Protein AF-A0A645D686-F1 (afdb_monomer_lite)

Foldseek 3Di:
DAADDDLVRVCVVCVPPPPDPQQPDPDSSVSSVVCCVVCVVVRVVVDPDYDYPPPDDPVVVVVVVVVVVVVVVVD

Secondary structure (DSSP, 8-state):
-EEE--HHHHHHHHTT----GGG-SS-HHHHHHHHHHHHHHHHHHT-S-EEETTSS-HHHHHHHHHHHHHHHHT-

Organism: NCBI:txid1076179

Sequence (75 aa):
MYLRATPDEIFKRIRHDKTRPLLQVANPLQRLRELFAARDPLYRAASHYVIETGRPTVSTLVNMIIMQLEMETSK

Radius of gyration: 14.84 Å; chains: 1; bounding box: 38×24×38 Å

InterPro domains:
  IPR027417 P-loop containing nucleoside triphosphate hydrolase [G3DSA:3.40.50.300] (1-75)
  IPR027417 P-loop containing nucleoside triphosphate hydrolase [SSF52540] (2-69)
  IPR031322 Shikimate kinase/gluconokinase [PF01202] (2-69)

Structure (mmCIF, N/CA/C/O backbone):
data_AF-A0A645D686-F1
#
_entry.id   AF-A0A645D686-F1
#
loop_
_atom_site.group_PDB
_atom_site.id
_atom_site.type_symbol
_atom_site.label_atom_id
_atom_site.label_alt_id
_atom_site.label_comp_id
_atom_site.label_asym_id
_atom_site.label_entity_id
_atom_site.label_seq_id
_atom_site.pdbx_PDB_ins_code
_atom_site.Cartn_x
_atom_site.Cartn_y
_atom_site.Cartn_z
_atom_site.occupancy
_atom_site.B_iso_or_equiv
_atom_site.auth_seq_id
_atom_site.auth_comp_id
_atom_site.auth_asym_id
_atom_site.auth_atom_id
_atom_site.pdbx_PDB_model_num
ATOM 1 N N . MET A 1 1 ? -9.848 -2.653 8.071 1.00 88.50 1 MET A N 1
ATOM 2 C CA . MET A 1 1 ? -9.297 -1.286 7.933 1.00 88.50 1 MET A CA 1
ATOM 3 C C . MET A 1 1 ? -8.242 -1.317 6.838 1.00 88.50 1 MET A C 1
ATOM 5 O O . MET A 1 1 ? -7.457 -2.257 6.817 1.00 88.50 1 MET A O 1
ATOM 9 N N . TYR A 1 2 ? -8.219 -0.322 5.951 1.00 94.44 2 TYR A N 1
ATOM 10 C CA . TYR A 1 2 ? -7.312 -0.231 4.807 1.00 94.44 2 TYR A CA 1
ATOM 11 C C . TYR A 1 2 ? -6.507 1.073 4.846 1.00 94.44 2 TYR A C 1
ATOM 13 O O . TYR A 1 2 ? -7.074 2.163 4.828 1.00 94.44 2 TYR A O 1
ATOM 21 N N . LEU A 1 3 ? -5.177 0.953 4.867 1.00 93.12 3 LEU A N 1
ATOM 22 C CA . LEU A 1 3 ? -4.243 2.072 4.752 1.00 93.12 3 LEU A CA 1
ATOM 23 C C . LEU A 1 3 ? -3.931 2.336 3.277 1.00 93.12 3 LEU A C 1
ATOM 25 O O . LEU A 1 3 ? -3.091 1.665 2.671 1.00 93.12 3 LEU A O 1
ATOM 29 N N . ARG A 1 4 ? -4.628 3.307 2.693 1.00 94.69 4 ARG A N 1
ATOM 30 C CA . ARG A 1 4 ? -4.491 3.644 1.281 1.00 94.69 4 ARG A CA 1
ATOM 31 C C . ARG A 1 4 ? -3.301 4.571 1.050 1.00 94.69 4 ARG A C 1
ATOM 33 O O . ARG A 1 4 ? -3.085 5.552 1.760 1.00 94.69 4 ARG A O 1
ATOM 40 N N . ALA A 1 5 ? -2.519 4.243 0.032 1.00 94.81 5 ALA A N 1
ATOM 41 C CA . ALA A 1 5 ? -1.460 5.078 -0.515 1.00 94.81 5 ALA A CA 1
ATOM 42 C C . ALA A 1 5 ? -1.513 4.972 -2.038 1.00 94.81 5 ALA A C 1
ATOM 44 O O . ALA A 1 5 ? -1.771 3.895 -2.581 1.00 94.81 5 ALA A O 1
ATOM 45 N N . THR A 1 6 ? -1.256 6.075 -2.727 1.00 95.00 6 THR A N 1
ATOM 46 C CA . THR A 1 6 ? -1.132 6.086 -4.186 1.00 95.00 6 THR A CA 1
ATOM 47 C C . THR A 1 6 ? 0.100 5.283 -4.634 1.00 95.00 6 THR A C 1
ATOM 49 O O . THR A 1 6 ? 1.074 5.172 -3.879 1.00 95.00 6 THR A O 1
ATOM 52 N N . PRO A 1 7 ? 0.115 4.737 -5.866 1.00 96.44 7 PRO A N 1
ATOM 53 C CA . PRO A 1 7 ? 1.289 4.050 -6.410 1.00 96.44 7 PRO A CA 1
ATOM 54 C C . PRO A 1 7 ? 2.578 4.874 -6.303 1.00 96.44 7 PRO A C 1
ATOM 56 O O . PRO A 1 7 ? 3.625 4.333 -5.958 1.00 96.44 7 PRO A O 1
ATOM 59 N N . ASP A 1 8 ? 2.498 6.184 -6.534 1.00 95.31 8 ASP A N 1
ATOM 60 C CA . ASP A 1 8 ? 3.633 7.102 -6.462 1.00 95.31 8 ASP A CA 1
ATOM 61 C C . ASP A 1 8 ? 4.165 7.273 -5.026 1.00 95.31 8 ASP A C 1
ATOM 63 O O . ASP A 1 8 ? 5.379 7.316 -4.813 1.00 95.31 8 ASP A O 1
ATOM 67 N N . GLU A 1 9 ? 3.291 7.313 -4.016 1.00 94.56 9 GLU A N 1
ATOM 68 C CA . GLU A 1 9 ? 3.696 7.323 -2.601 1.00 94.56 9 GLU A CA 1
ATOM 69 C C . GLU A 1 9 ? 4.340 6.000 -2.187 1.00 94.56 9 GLU A C 1
ATOM 71 O O . GLU A 1 9 ? 5.382 5.998 -1.526 1.00 94.56 9 GLU A O 1
ATOM 76 N N . ILE A 1 10 ? 3.752 4.874 -2.603 1.00 94.38 10 ILE A N 1
ATOM 77 C CA . ILE A 1 10 ? 4.305 3.541 -2.345 1.00 94.38 10 ILE A CA 1
ATOM 78 C C . ILE A 1 10 ? 5.694 3.433 -2.977 1.00 94.38 10 ILE A C 1
ATOM 80 O O . ILE A 1 10 ? 6.641 3.032 -2.302 1.00 94.38 10 ILE A O 1
ATOM 84 N N . PHE A 1 11 ? 5.841 3.860 -4.233 1.00 95.12 11 PHE A N 1
ATOM 85 C CA . PHE A 1 11 ? 7.113 3.837 -4.944 1.00 95.12 11 PHE A CA 1
ATOM 86 C C . PHE A 1 11 ? 8.184 4.662 -4.225 1.00 95.12 11 PHE A C 1
ATOM 88 O O . PHE A 1 11 ? 9.278 4.158 -3.979 1.00 95.12 11 PHE A O 1
ATOM 95 N N . LYS A 1 12 ? 7.867 5.893 -3.797 1.00 93.62 12 LYS A N 1
ATOM 96 C CA . LYS A 1 12 ? 8.800 6.735 -3.025 1.00 93.62 12 LYS A CA 1
ATOM 97 C C . LYS A 1 12 ? 9.310 6.040 -1.759 1.00 93.62 12 LYS A C 1
ATOM 99 O O . LYS A 1 12 ? 10.491 6.167 -1.451 1.00 93.62 12 LYS A O 1
ATOM 104 N N . ARG A 1 13 ? 8.445 5.297 -1.057 1.00 91.88 13 ARG A N 1
ATOM 105 C CA . ARG A 1 13 ? 8.786 4.583 0.187 1.00 91.88 13 ARG A CA 1
ATOM 106 C C . ARG A 1 13 ? 9.694 3.373 -0.045 1.00 91.88 13 ARG A C 1
ATOM 108 O O . ARG A 1 13 ? 10.517 3.075 0.811 1.00 91.88 13 ARG A O 1
ATOM 115 N N . ILE A 1 14 ? 9.545 2.675 -1.174 1.00 93.00 14 ILE A N 1
ATOM 116 C CA . ILE A 1 14 ? 10.151 1.343 -1.370 1.00 93.00 14 ILE A CA 1
ATOM 117 C C . ILE A 1 14 ? 11.116 1.250 -2.556 1.00 93.00 14 ILE A C 1
ATOM 119 O O . ILE A 1 14 ? 11.624 0.171 -2.831 1.00 93.00 14 ILE A O 1
ATOM 123 N N . ARG A 1 15 ? 11.404 2.346 -3.267 1.00 90.38 15 ARG A N 1
ATOM 124 C CA . ARG A 1 15 ? 12.268 2.342 -4.468 1.00 90.38 15 ARG A CA 1
ATOM 125 C C . ARG A 1 15 ? 13.679 1.766 -4.261 1.00 90.38 15 ARG A C 1
ATOM 127 O O . ARG A 1 15 ? 14.320 1.396 -5.235 1.00 90.38 15 ARG A O 1
ATOM 134 N N . HIS A 1 16 ? 14.172 1.713 -3.023 1.00 91.19 16 HIS A N 1
ATOM 135 C CA . HIS A 1 16 ? 15.481 1.139 -2.678 1.00 91.19 16 HIS A CA 1
ATOM 136 C C . HIS A 1 16 ? 15.381 -0.259 -2.041 1.00 91.19 16 HIS A C 1
ATOM 138 O O . HIS A 1 16 ? 16.398 -0.848 -1.684 1.00 91.19 16 HIS A O 1
ATOM 144 N N . ASP A 1 17 ? 14.170 -0.800 -1.903 1.00 92.44 17 ASP A N 1
ATOM 145 C CA . ASP A 1 17 ? 13.905 -2.097 -1.289 1.00 92.44 17 ASP A CA 1
ATOM 146 C C . ASP A 1 17 ? 14.029 -3.229 -2.324 1.00 92.44 17 ASP A C 1
ATOM 148 O O . ASP A 1 17 ? 13.226 -3.350 -3.254 1.00 92.44 17 ASP A O 1
ATOM 152 N N . LYS A 1 18 ? 15.043 -4.082 -2.145 1.00 91.50 18 LYS A N 1
ATOM 153 C CA . LYS A 1 18 ? 15.327 -5.230 -3.023 1.00 91.50 18 LYS A CA 1
ATOM 154 C C . LYS A 1 18 ? 14.595 -6.511 -2.616 1.00 91.50 18 LYS A C 1
ATOM 156 O O . LYS A 1 18 ? 14.647 -7.498 -3.341 1.00 91.50 18 LYS A O 1
ATOM 161 N N . THR A 1 19 ? 13.901 -6.516 -1.479 1.00 95.50 19 THR A N 1
ATOM 162 C CA . THR A 1 19 ? 13.244 -7.721 -0.944 1.00 95.50 19 THR A CA 1
ATOM 163 C C . THR A 1 19 ? 11.896 -8.017 -1.601 1.00 95.50 19 THR A C 1
ATOM 165 O O . THR A 1 19 ? 11.314 -9.071 -1.366 1.00 95.50 19 THR A O 1
ATOM 168 N N . ARG A 1 20 ? 11.385 -7.104 -2.438 1.00 93.56 20 ARG A N 1
ATOM 169 C CA . ARG A 1 20 ? 10.047 -7.175 -3.045 1.00 93.56 20 ARG A CA 1
ATOM 170 C C . ARG A 1 20 ? 10.100 -7.843 -4.420 1.00 93.56 20 ARG A C 1
ATOM 172 O O . ARG A 1 20 ? 10.376 -7.141 -5.395 1.00 93.56 20 ARG A O 1
ATOM 179 N N . PRO A 1 21 ? 9.768 -9.143 -4.554 1.00 95.31 21 PRO A N 1
ATOM 180 C CA . PRO A 1 21 ? 9.995 -9.889 -5.795 1.00 95.31 21 PRO A CA 1
ATOM 181 C C . PRO A 1 21 ? 9.121 -9.364 -6.936 1.00 95.31 21 PRO A C 1
ATOM 183 O O . PRO A 1 21 ? 9.582 -9.187 -8.056 1.00 95.31 21 PRO A O 1
ATOM 186 N N . LEU A 1 22 ? 7.868 -9.010 -6.625 1.00 93.75 22 LEU A N 1
ATOM 187 C CA . LEU A 1 22 ? 6.908 -8.472 -7.594 1.00 93.75 22 LEU A CA 1
ATOM 188 C C . LEU A 1 22 ? 7.320 -7.121 -8.191 1.00 93.75 22 LEU A C 1
ATOM 190 O O . LEU A 1 22 ? 6.707 -6.701 -9.166 1.00 93.75 22 LEU A O 1
ATOM 194 N N . LEU A 1 23 ? 8.295 -6.432 -7.590 1.00 94.56 23 LEU A N 1
ATOM 195 C CA . LEU A 1 23 ? 8.776 -5.122 -8.028 1.00 94.56 23 LEU A CA 1
ATOM 196 C C . LEU A 1 23 ? 10.186 -5.174 -8.632 1.00 94.56 23 LEU A C 1
ATOM 198 O O . LEU A 1 23 ? 10.665 -4.141 -9.089 1.00 94.56 23 LEU A O 1
ATOM 202 N N . GLN A 1 24 ? 10.826 -6.350 -8.689 1.00 92.62 24 GLN A N 1
ATOM 203 C CA . GLN A 1 24 ? 12.098 -6.558 -9.395 1.00 92.62 24 GLN A CA 1
ATOM 204 C C . GLN A 1 24 ? 11.853 -6.700 -10.907 1.00 92.62 24 GLN A C 1
ATOM 206 O O . GLN A 1 24 ? 12.106 -7.738 -11.511 1.00 92.62 24 GLN A O 1
ATOM 211 N N . VAL A 1 25 ? 11.286 -5.657 -11.508 1.00 93.25 25 VAL A N 1
ATOM 212 C CA . VAL A 1 25 ? 10.922 -5.586 -12.928 1.00 93.25 25 VAL A CA 1
ATOM 213 C C . VAL A 1 25 ? 11.452 -4.289 -13.536 1.00 93.25 25 VAL A C 1
ATOM 215 O O . VAL A 1 25 ? 11.784 -3.355 -12.811 1.00 93.25 25 VAL A O 1
ATOM 218 N N . ALA A 1 26 ? 11.493 -4.199 -14.868 1.00 94.19 26 ALA A N 1
ATOM 219 C CA . ALA A 1 26 ? 12.038 -3.033 -15.572 1.00 94.19 26 ALA A CA 1
ATOM 220 C C . ALA A 1 26 ? 11.333 -1.707 -15.217 1.00 94.19 26 ALA A C 1
ATOM 222 O O . ALA A 1 26 ? 11.979 -0.665 -15.158 1.00 94.19 26 ALA A O 1
ATOM 223 N N . ASN A 1 27 ? 10.021 -1.7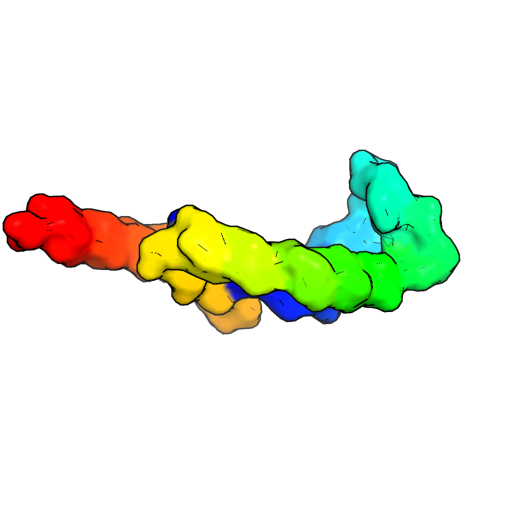41 -14.949 1.00 95.06 27 ASN A N 1
ATOM 224 C CA . ASN A 1 27 ? 9.244 -0.564 -14.557 1.00 95.06 27 ASN A CA 1
ATOM 225 C C . ASN A 1 27 ? 8.420 -0.826 -13.279 1.00 95.06 27 ASN A C 1
ATOM 227 O O . ASN A 1 27 ? 7.235 -1.174 -13.355 1.00 95.06 27 ASN A O 1
ATOM 231 N N . PRO A 1 28 ? 9.016 -0.653 -12.083 1.00 95.44 28 PRO A N 1
ATOM 232 C CA . PRO A 1 28 ? 8.333 -0.928 -10.820 1.00 95.44 28 PRO A CA 1
ATOM 233 C C . PRO A 1 28 ? 7.126 -0.015 -10.570 1.00 95.44 28 PRO A C 1
ATOM 235 O O . PRO A 1 28 ? 6.158 -0.437 -9.941 1.00 95.44 28 PRO A O 1
ATOM 238 N N . LEU A 1 29 ? 7.151 1.226 -11.073 1.00 96.19 29 LEU A N 1
ATOM 239 C CA . LEU A 1 29 ? 6.041 2.169 -10.912 1.00 96.19 29 LEU A CA 1
ATOM 240 C C . LEU A 1 29 ? 4.820 1.747 -11.736 1.00 96.19 29 LEU A C 1
ATOM 242 O O . LEU A 1 29 ? 3.700 1.765 -11.227 1.00 96.19 29 LEU A O 1
ATOM 246 N N . GLN A 1 30 ? 5.024 1.320 -12.984 1.00 97.56 30 GLN A N 1
ATOM 247 C CA . GLN A 1 30 ? 3.950 0.730 -13.785 1.00 97.56 30 GLN A CA 1
ATOM 248 C C . GLN A 1 30 ? 3.383 -0.513 -13.101 1.00 97.56 30 GLN A C 1
ATOM 250 O O . GLN A 1 30 ? 2.167 -0.632 -12.950 1.00 97.56 30 GLN A O 1
ATOM 255 N N . ARG A 1 31 ? 4.256 -1.384 -12.585 1.00 97.25 31 ARG A N 1
ATOM 256 C CA . ARG A 1 31 ? 3.826 -2.577 -11.859 1.00 97.25 31 ARG A CA 1
ATOM 257 C C . ARG A 1 31 ? 3.005 -2.244 -10.612 1.00 97.25 31 ARG A C 1
ATOM 259 O O . ARG A 1 31 ? 2.005 -2.902 -10.341 1.00 97.25 31 ARG A O 1
ATOM 266 N N . LEU A 1 32 ? 3.373 -1.199 -9.871 1.00 97.38 32 LEU A N 1
ATOM 267 C CA . LEU A 1 32 ? 2.578 -0.703 -8.746 1.00 97.38 32 LEU A CA 1
ATOM 268 C C . LEU A 1 32 ? 1.199 -0.197 -9.180 1.00 97.38 32 LEU A C 1
ATOM 270 O O . LEU A 1 32 ? 0.229 -0.464 -8.478 1.00 97.38 32 LEU A O 1
ATOM 274 N N . ARG A 1 33 ? 1.086 0.491 -10.324 1.00 98.12 33 ARG A N 1
ATOM 275 C CA . ARG A 1 33 ? -0.207 0.958 -10.857 1.00 98.12 33 ARG A CA 1
ATOM 276 C C . ARG A 1 33 ? -1.127 -0.204 -11.229 1.00 98.12 33 ARG A C 1
ATOM 278 O O . ARG A 1 33 ? -2.296 -0.180 -10.857 1.00 98.12 33 ARG A O 1
ATOM 285 N N . GLU A 1 34 ? -0.597 -1.236 -11.881 1.00 98.12 34 GLU A N 1
ATOM 286 C CA . GLU A 1 34 ? -1.343 -2.464 -12.196 1.00 98.12 34 GLU A CA 1
ATOM 287 C C . GLU A 1 34 ? -1.836 -3.168 -10.927 1.00 98.12 34 GLU A C 1
ATOM 289 O O . GLU A 1 34 ? -3.016 -3.498 -10.799 1.00 98.12 34 GLU A O 1
ATOM 294 N N . LEU A 1 35 ? -0.934 -3.369 -9.959 1.00 97.56 35 LEU A N 1
ATOM 295 C CA . LEU A 1 35 ? -1.274 -3.994 -8.683 1.00 97.56 35 LEU A CA 1
ATOM 296 C C . LEU A 1 35 ? -2.313 -3.172 -7.918 1.00 97.56 35 LEU A C 1
ATOM 298 O O . LEU A 1 35 ? -3.212 -3.748 -7.314 1.00 97.56 35 LEU A O 1
ATOM 302 N N . PHE A 1 36 ? -2.205 -1.845 -7.944 1.00 97.56 36 PHE A N 1
ATOM 303 C CA . PHE A 1 36 ? -3.166 -0.950 -7.311 1.00 97.56 36 PHE A CA 1
ATOM 304 C C . PHE A 1 36 ? -4.549 -1.069 -7.957 1.00 97.56 36 PHE A C 1
ATOM 306 O O . PHE A 1 36 ? -5.521 -1.275 -7.240 1.00 97.56 36 PHE A O 1
ATOM 313 N N . ALA A 1 37 ? -4.641 -1.027 -9.289 1.00 97.94 37 ALA A N 1
ATOM 314 C CA . ALA A 1 37 ? -5.911 -1.161 -10.004 1.00 97.94 37 ALA A CA 1
ATOM 315 C C . ALA A 1 37 ? -6.620 -2.492 -9.698 1.00 97.94 37 ALA A C 1
ATOM 317 O O . ALA A 1 37 ? -7.832 -2.516 -9.504 1.00 97.94 37 ALA A O 1
ATOM 318 N N . ALA A 1 38 ? -5.861 -3.588 -9.597 1.00 97.88 38 ALA A N 1
ATOM 319 C CA . ALA A 1 38 ? -6.418 -4.902 -9.285 1.00 97.88 38 ALA A CA 1
ATOM 320 C C . ALA A 1 38 ? -6.800 -5.069 -7.803 1.00 97.88 38 ALA A C 1
ATOM 322 O O . ALA A 1 38 ? -7.729 -5.808 -7.485 1.00 97.88 38 ALA A O 1
ATOM 323 N N . ARG A 1 39 ? -6.068 -4.430 -6.879 1.00 97.62 39 ARG A N 1
ATOM 324 C CA . ARG A 1 39 ? -6.188 -4.694 -5.435 1.00 97.62 39 ARG A CA 1
ATOM 325 C C . ARG A 1 39 ? -6.974 -3.640 -4.657 1.00 97.62 39 ARG A C 1
ATOM 327 O O . ARG A 1 39 ? -7.563 -4.000 -3.645 1.00 97.62 39 ARG A O 1
ATOM 334 N N . ASP A 1 40 ? -7.008 -2.378 -5.091 1.00 97.38 40 ASP A N 1
ATOM 335 C CA . ASP A 1 40 ? -7.734 -1.300 -4.391 1.00 97.38 40 ASP A CA 1
ATOM 336 C C . ASP A 1 40 ? -9.226 -1.641 -4.187 1.00 97.38 40 ASP A C 1
ATOM 338 O O . ASP A 1 40 ? -9.678 -1.549 -3.042 1.00 97.38 40 ASP A O 1
ATOM 342 N N . PRO A 1 41 ? -9.975 -2.163 -5.186 1.00 97.56 41 PRO A N 1
ATOM 343 C CA . PRO A 1 41 ? -11.365 -2.576 -4.971 1.00 97.56 41 PRO A CA 1
ATOM 344 C C . PRO A 1 41 ? -11.510 -3.695 -3.930 1.00 97.56 41 PRO A C 1
ATOM 346 O O . PRO A 1 41 ? -12.426 -3.663 -3.110 1.00 97.56 41 PRO A O 1
ATOM 349 N N . LEU A 1 42 ? -10.579 -4.656 -3.918 1.00 97.88 42 LEU A N 1
ATOM 350 C CA . LEU A 1 42 ? -10.591 -5.784 -2.981 1.00 97.88 42 LEU A CA 1
ATOM 351 C C . LEU A 1 42 ? -10.312 -5.321 -1.546 1.00 97.88 42 LEU A C 1
ATOM 353 O O . LEU A 1 42 ? -11.009 -5.719 -0.614 1.00 97.88 42 LEU A O 1
ATOM 357 N N . TYR A 1 43 ? -9.321 -4.445 -1.360 1.00 96.88 43 TYR A N 1
ATOM 358 C CA . TYR A 1 43 ? -8.992 -3.897 -0.044 1.00 96.88 43 TYR A CA 1
ATOM 359 C C . TYR A 1 43 ? -10.102 -3.008 0.517 1.00 96.88 43 TYR A C 1
ATOM 361 O O . TYR A 1 43 ? -10.335 -3.034 1.728 1.00 96.88 43 TYR A O 1
ATOM 369 N N . ARG A 1 44 ? -10.807 -2.261 -0.344 1.00 95.81 44 ARG A N 1
ATOM 370 C CA . ARG A 1 44 ? -11.998 -1.491 0.042 1.00 95.81 44 ARG A CA 1
ATOM 371 C C . ARG A 1 44 ? -13.143 -2.396 0.473 1.00 95.81 44 ARG A C 1
ATOM 373 O O . ARG A 1 44 ? -13.701 -2.166 1.535 1.00 95.81 44 ARG A O 1
ATOM 380 N N . ALA A 1 45 ? -13.454 -3.427 -0.311 1.00 96.38 45 ALA A N 1
ATOM 381 C CA . ALA A 1 45 ? -14.545 -4.349 -0.001 1.00 96.38 45 ALA A CA 1
ATOM 382 C C . ALA A 1 45 ? -14.325 -5.101 1.323 1.00 96.38 45 ALA A C 1
ATOM 384 O O . ALA A 1 45 ? -15.269 -5.324 2.070 1.00 96.38 45 ALA A O 1
ATOM 385 N N . ALA A 1 46 ? -13.076 -5.454 1.639 1.00 95.56 46 ALA A N 1
ATOM 386 C CA . ALA A 1 46 ? -12.728 -6.166 2.868 1.00 95.56 46 ALA A CA 1
ATOM 387 C C . ALA A 1 46 ? -12.584 -5.258 4.111 1.00 95.56 46 ALA A C 1
ATOM 389 O O . ALA A 1 46 ? -12.240 -5.746 5.189 1.00 95.56 46 ALA A O 1
ATOM 390 N N . SER A 1 47 ? -12.767 -3.938 3.985 1.00 93.06 47 SER A N 1
ATOM 391 C CA . SER A 1 47 ? -12.457 -2.986 5.056 1.00 93.06 47 SER A CA 1
ATOM 392 C C . SER A 1 47 ? -13.643 -2.131 5.465 1.00 93.06 47 SER A C 1
ATOM 394 O O . SER A 1 47 ? -14.185 -1.392 4.657 1.00 93.06 47 SER A O 1
ATOM 396 N N . HIS A 1 48 ? -13.925 -2.102 6.769 1.00 90.12 48 HIS A N 1
ATOM 397 C CA . HIS A 1 48 ? -14.890 -1.165 7.358 1.00 90.12 48 HIS A CA 1
ATOM 398 C C . HIS A 1 48 ? -14.464 0.310 7.217 1.00 90.12 48 HIS A C 1
ATOM 400 O O . HIS A 1 48 ? -15.307 1.188 7.076 1.00 90.12 48 HIS A O 1
ATOM 406 N N . TYR A 1 49 ? -13.151 0.581 7.187 1.00 89.75 49 TYR A N 1
ATOM 407 C CA . TYR A 1 49 ? -12.585 1.931 7.060 1.00 89.75 49 TYR A CA 1
ATOM 408 C C . TYR A 1 49 ? -11.437 1.987 6.076 1.00 89.75 49 TYR A C 1
ATOM 410 O O . TYR A 1 49 ? -10.613 1.069 6.031 1.00 89.75 49 TYR A O 1
ATOM 418 N N . VAL A 1 50 ? -11.335 3.115 5.376 1.00 90.81 50 VAL A N 1
ATOM 419 C CA . VAL A 1 50 ? -10.221 3.461 4.492 1.00 90.81 50 VAL A CA 1
ATOM 420 C C . VAL A 1 50 ? -9.575 4.744 5.004 1.00 90.81 50 VAL A C 1
ATOM 422 O O . VAL A 1 50 ? -10.262 5.742 5.199 1.00 90.81 50 VAL A O 1
ATOM 425 N N . ILE A 1 51 ? -8.259 4.719 5.216 1.00 89.12 51 ILE A N 1
ATOM 426 C CA . ILE A 1 51 ? -7.482 5.854 5.721 1.00 89.12 51 ILE A CA 1
ATOM 427 C C . ILE A 1 51 ? -6.404 6.217 4.702 1.00 89.12 51 ILE A C 1
ATOM 429 O O . ILE A 1 51 ? -5.586 5.378 4.325 1.00 89.12 51 ILE A O 1
ATOM 433 N N . GLU A 1 52 ? -6.382 7.478 4.273 1.00 89.44 52 GLU A N 1
ATOM 434 C CA . GLU A 1 52 ? -5.390 8.006 3.332 1.00 89.44 52 GLU A CA 1
ATOM 435 C C . GLU A 1 52 ? -4.066 8.318 4.046 1.00 89.44 52 GLU A C 1
ATOM 437 O O . GLU A 1 52 ? -3.993 9.191 4.910 1.00 89.44 52 GLU A O 1
ATOM 442 N N . THR A 1 53 ? -2.987 7.634 3.665 1.00 85.19 53 THR A N 1
ATOM 443 C CA . THR A 1 53 ? -1.680 7.724 4.347 1.00 85.19 53 THR A CA 1
ATOM 444 C C . THR A 1 53 ? -0.726 8.786 3.789 1.00 85.19 53 THR A C 1
ATOM 446 O O . THR A 1 53 ? 0.44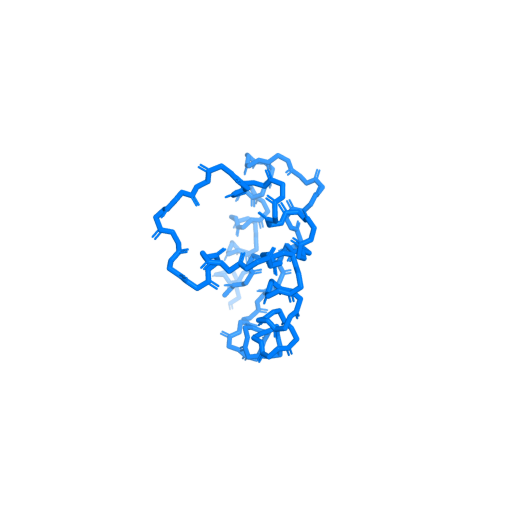5 8.815 4.168 1.00 85.19 53 THR A O 1
ATOM 449 N N . GLY A 1 54 ? -1.194 9.633 2.870 1.00 72.88 54 GLY A N 1
ATOM 450 C CA . GLY A 1 54 ? -0.369 10.625 2.171 1.00 72.88 54 GLY A CA 1
ATOM 451 C C . GLY A 1 54 ? -0.149 11.951 2.902 1.00 72.88 54 GLY 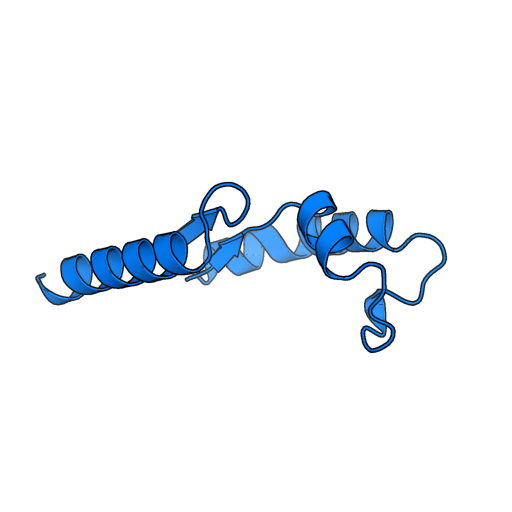A C 1
ATOM 452 O O . GLY A 1 54 ? 0.816 12.657 2.624 1.00 72.88 54 GLY A O 1
ATOM 453 N N . ARG A 1 55 ? -1.045 12.313 3.829 1.00 67.12 55 ARG A N 1
ATOM 454 C CA . ARG A 1 55 ? -1.081 13.641 4.474 1.00 67.12 55 ARG A CA 1
ATOM 455 C C . ARG A 1 55 ? -0.646 13.665 5.952 1.00 67.12 55 ARG A C 1
ATOM 457 O O . ARG A 1 55 ? 0.055 14.604 6.317 1.00 67.12 55 ARG A O 1
ATOM 464 N N . PRO A 1 56 ? -1.038 12.705 6.812 1.00 76.75 56 PRO A N 1
ATOM 465 C CA . PRO A 1 56 ? -0.704 12.751 8.237 1.00 76.75 56 PRO A CA 1
ATOM 466 C C . PRO A 1 56 ? 0.649 12.096 8.572 1.00 76.75 56 PRO A C 1
ATOM 468 O O . PRO A 1 56 ? 1.106 11.183 7.883 1.00 76.75 56 PRO A O 1
ATOM 471 N N . THR A 1 57 ? 1.268 12.521 9.681 1.00 84.75 57 THR A N 1
ATOM 472 C CA . THR A 1 57 ? 2.382 11.778 10.303 1.00 84.75 57 THR A CA 1
ATOM 473 C C . THR A 1 57 ? 1.898 10.421 10.817 1.00 84.75 57 THR A C 1
ATOM 475 O O . THR A 1 57 ? 0.703 10.238 11.043 1.00 84.75 57 THR A O 1
ATOM 478 N N . VAL A 1 58 ? 2.814 9.480 11.077 1.00 85.75 58 VAL A N 1
ATOM 479 C CA . VAL A 1 58 ? 2.460 8.174 11.668 1.00 85.75 58 VAL A CA 1
ATOM 480 C C . VAL A 1 58 ? 1.691 8.344 12.982 1.00 85.75 58 VAL A C 1
ATOM 482 O O . VAL A 1 58 ? 0.679 7.681 13.169 1.00 85.75 58 VAL A O 1
ATOM 485 N N . SER A 1 59 ? 2.112 9.267 13.854 1.00 88.50 59 SER A N 1
ATOM 486 C CA . SER A 1 59 ? 1.428 9.532 15.130 1.00 88.50 59 SER A CA 1
ATOM 487 C C . SER A 1 59 ? -0.002 10.033 14.920 1.00 88.50 59 SER A C 1
ATOM 489 O O . SER A 1 59 ? -0.933 9.519 15.534 1.00 88.50 59 SER A O 1
ATOM 491 N N . THR A 1 60 ? -0.203 10.967 13.989 1.00 87.19 60 THR A N 1
ATOM 492 C CA . THR A 1 60 ? -1.543 11.439 13.621 1.00 87.19 60 THR A CA 1
ATOM 493 C C . THR A 1 60 ? -2.408 10.298 13.074 1.00 87.19 60 THR A C 1
ATOM 495 O O . THR A 1 60 ? -3.573 10.185 13.438 1.00 87.19 60 THR A O 1
ATOM 498 N N . LEU A 1 61 ? -1.831 9.425 12.244 1.00 87.94 61 LEU A N 1
ATOM 499 C CA . L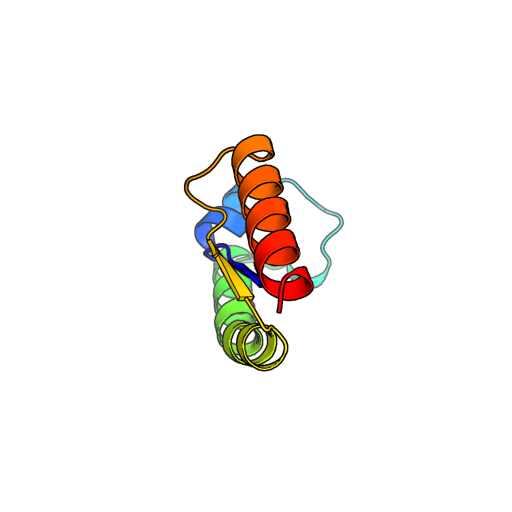EU A 1 61 ? -2.506 8.255 11.677 1.00 87.94 61 LEU A CA 1
ATOM 500 C C . LEU A 1 61 ? -2.952 7.272 12.765 1.00 87.94 61 LEU A C 1
ATOM 502 O O . LEU A 1 61 ? -4.089 6.813 12.745 1.00 87.94 61 LEU A O 1
ATOM 506 N N . VAL A 1 62 ? -2.079 6.991 13.735 1.00 90.12 62 VAL A N 1
ATOM 507 C CA . VAL A 1 62 ? -2.389 6.140 14.891 1.00 90.12 62 VAL A CA 1
ATOM 508 C C . VAL A 1 62 ? -3.520 6.746 15.723 1.00 90.12 62 VAL A C 1
ATOM 510 O O . VAL A 1 62 ? -4.472 6.0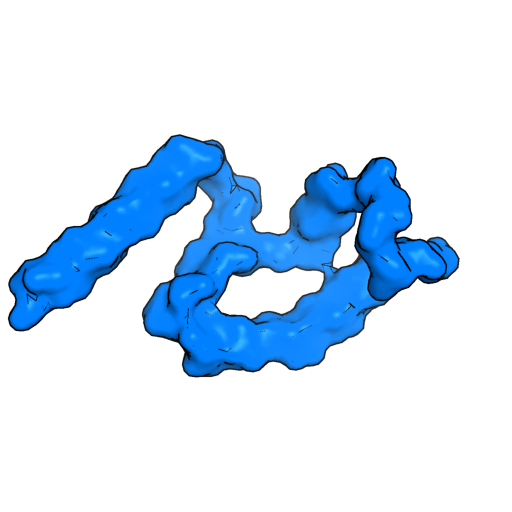39 16.039 1.00 90.12 62 VAL A O 1
ATOM 513 N N . ASN A 1 63 ? -3.483 8.051 16.002 1.00 89.50 63 ASN A N 1
ATOM 514 C CA . ASN A 1 63 ? -4.550 8.717 16.754 1.00 89.50 63 ASN A CA 1
ATOM 515 C C . ASN A 1 63 ? -5.901 8.649 16.023 1.00 89.50 63 ASN A C 1
ATOM 517 O O . ASN A 1 63 ? -6.916 8.364 16.647 1.00 89.50 63 ASN A O 1
ATOM 521 N N . MET A 1 64 ? -5.921 8.839 14.697 1.00 86.81 64 MET A N 1
ATOM 522 C CA . MET A 1 64 ? -7.145 8.686 13.896 1.00 86.81 64 MET A CA 1
ATOM 523 C C . MET A 1 64 ? -7.714 7.263 13.971 1.00 86.81 64 MET A C 1
ATOM 525 O O . MET A 1 64 ? -8.927 7.089 14.041 1.00 86.81 64 MET A O 1
ATOM 529 N N . ILE A 1 65 ? -6.844 6.249 13.962 1.00 88.81 65 ILE A N 1
ATOM 530 C CA . ILE A 1 65 ? -7.242 4.842 14.099 1.00 88.81 65 ILE A CA 1
ATOM 531 C C . ILE A 1 65 ? -7.871 4.593 15.472 1.00 88.81 65 ILE A C 1
ATOM 533 O O . ILE A 1 65 ? -8.937 3.987 15.539 1.00 88.81 65 ILE A O 1
ATOM 537 N N . ILE A 1 66 ? -7.236 5.080 16.542 1.00 91.00 66 ILE A N 1
ATOM 538 C CA . ILE A 1 66 ? -7.734 4.936 17.917 1.00 91.00 66 ILE A CA 1
ATOM 539 C C . ILE A 1 66 ? -9.117 5.580 18.051 1.00 91.00 66 ILE A C 1
ATOM 541 O O . ILE A 1 66 ? -10.054 4.903 18.462 1.00 91.00 66 ILE A O 1
ATOM 545 N N . MET A 1 67 ? -9.277 6.831 17.605 1.00 87.50 67 MET A N 1
ATOM 546 C CA . MET A 1 67 ? -10.567 7.529 17.660 1.00 87.50 67 MET A CA 1
ATOM 547 C C . MET A 1 67 ? -11.675 6.772 16.915 1.00 87.50 67 MET A C 1
ATOM 549 O O . MET A 1 67 ? -12.806 6.697 17.391 1.00 87.50 67 MET A O 1
ATOM 553 N N . GLN A 1 68 ? -11.367 6.194 15.748 1.00 84.75 68 GLN A N 1
ATOM 554 C CA . GLN A 1 68 ? -12.358 5.440 14.982 1.00 84.75 68 GLN A CA 1
ATOM 555 C C . GLN A 1 68 ? -12.805 4.170 15.720 1.00 84.75 68 GLN A C 1
ATOM 557 O O . GLN A 1 68 ? -13.995 3.866 15.732 1.00 84.75 68 GLN A O 1
ATOM 562 N N . LEU A 1 69 ? -11.871 3.459 16.359 1.00 87.00 69 LEU A N 1
ATOM 563 C CA . LEU A 1 69 ? -12.164 2.256 17.145 1.00 87.00 69 LEU A CA 1
ATOM 564 C C . LEU A 1 69 ? -12.960 2.582 18.421 1.00 87.00 69 LEU A C 1
ATOM 566 O O . LEU A 1 69 ? -13.895 1.860 18.763 1.00 87.00 69 LEU A O 1
ATOM 570 N N . GLU A 1 70 ? -12.648 3.685 19.104 1.00 89.75 70 GLU A N 1
ATOM 571 C CA . GLU A 1 70 ? -13.395 4.135 20.290 1.00 89.75 70 GLU A CA 1
ATOM 572 C C . GLU A 1 70 ? -14.864 4.439 19.959 1.00 89.75 70 GLU A C 1
ATOM 574 O O . GLU A 1 70 ? -15.764 4.039 20.703 1.00 89.75 70 GLU A O 1
ATOM 579 N N . MET A 1 71 ? -15.127 5.077 18.812 1.00 82.31 71 MET A N 1
ATOM 580 C CA 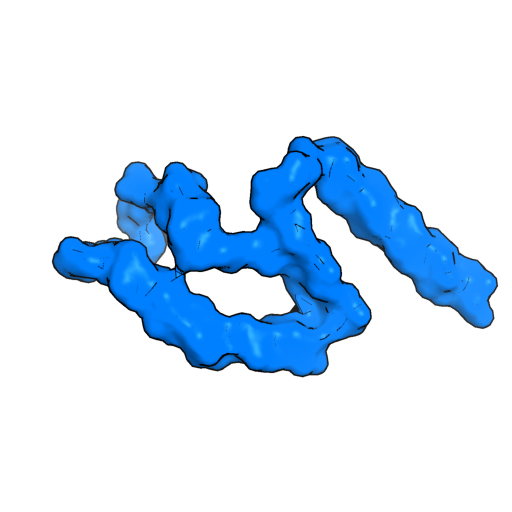. MET A 1 71 ? -16.496 5.350 18.357 1.00 82.31 71 MET A CA 1
ATOM 581 C C . MET A 1 71 ? -17.279 4.087 17.982 1.00 82.31 71 MET A C 1
ATOM 583 O O . MET A 1 71 ? -18.499 4.065 18.137 1.00 82.31 71 MET A O 1
ATOM 587 N N . GLU A 1 72 ? -16.613 3.048 17.476 1.00 82.25 72 GLU A N 1
ATOM 588 C CA . GLU A 1 72 ? -17.257 1.759 17.200 1.00 82.25 72 GLU A CA 1
ATOM 589 C C . GLU A 1 72 ? -17.606 0.994 18.467 1.00 82.25 72 GLU A C 1
ATOM 591 O O . GLU A 1 72 ? -18.675 0.403 18.541 1.00 82.25 72 GLU A O 1
ATOM 596 N N . THR A 1 73 ? -16.713 1.012 19.455 1.00 75.19 73 THR A N 1
ATOM 597 C CA . THR A 1 73 ? -16.878 0.248 20.701 1.00 75.19 73 THR A CA 1
ATOM 598 C C . THR A 1 73 ? -17.900 0.895 21.644 1.00 75.19 73 THR A C 1
ATOM 600 O O . THR A 1 73 ? -18.399 0.252 22.560 1.00 75.19 73 THR A O 1
ATOM 603 N N . SER A 1 74 ? -18.207 2.177 21.421 1.00 70.69 74 SER A N 1
ATOM 604 C CA . SER A 1 74 ? -19.207 2.943 22.178 1.00 70.69 74 SER A CA 1
ATOM 605 C C . SER A 1 74 ? -20.636 2.819 21.617 1.00 70.69 74 SER A C 1
ATOM 607 O O . SER A 1 74 ? -21.538 3.489 22.123 1.00 70.69 74 SER A O 1
ATOM 609 N N . LYS A 1 75 ? -20.843 2.014 20.566 1.00 52.75 75 LYS A N 1
ATOM 610 C CA . LYS A 1 75 ? -22.164 1.622 20.048 1.00 52.75 75 LYS A CA 1
ATOM 611 C C . LYS A 1 75 ? -22.558 0.248 20.566 1.00 52.75 75 LYS A C 1
ATOM 613 O O . LYS A 1 75 ? -23.769 0.080 20.822 1.00 52.75 75 LYS A O 1
#

pLDDT: mean 90.81, std 7.85, range [52.75, 98.12]